Protein AF-A0A7S4I4X3-F1 (afdb_monomer)

Solvent-accessible surface area (backbone atoms only — not comparable to full-atom values): 7193 Å² total; per-residue 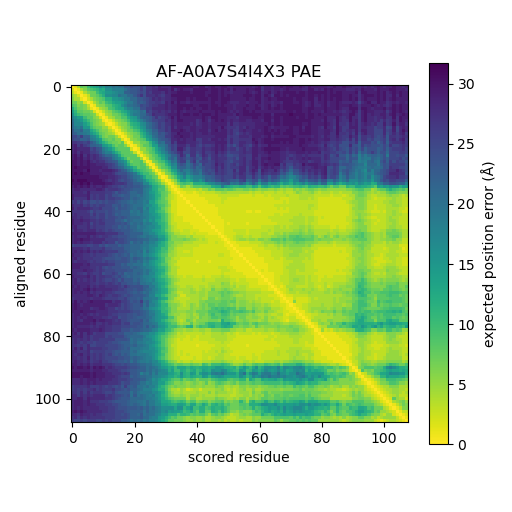(Å²): 135,86,83,81,86,84,79,81,89,76,82,86,81,84,81,88,88,80,79,84,83,80,91,74,93,74,93,76,94,70,92,70,81,71,49,63,66,55,52,39,42,53,48,31,20,50,79,55,74,65,44,29,38,63,67,56,28,34,55,53,35,52,80,48,47,92,77,45,47,44,97,85,66,46,70,72,87,66,55,65,60,58,50,52,51,48,56,58,68,65,44,57,90,92,64,55,84,59,58,70,44,90,89,43,88,69,32,58

pLDDT: mean 74.75, std 16.58, range [35.5, 93.06]

Structure (mmCIF, N/CA/C/O backbone):
data_AF-A0A7S4I4X3-F1
#
_entry.id   AF-A0A7S4I4X3-F1
#
loop_
_atom_site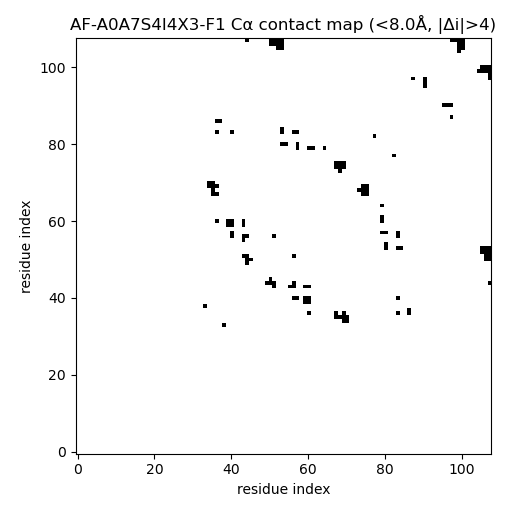.group_PDB
_atom_site.id
_atom_site.type_symbol
_atom_site.label_atom_id
_atom_site.label_alt_id
_atom_site.label_comp_id
_atom_site.label_asym_id
_atom_site.label_entity_id
_atom_site.label_seq_id
_atom_site.pdbx_PDB_ins_code
_atom_site.Cartn_x
_atom_site.Cartn_y
_atom_site.Cartn_z
_atom_site.occupancy
_atom_site.B_iso_or_equiv
_atom_site.auth_seq_id
_atom_site.auth_comp_id
_atom_site.auth_asym_id
_atom_site.auth_atom_id
_atom_site.pdbx_PDB_model_num
ATOM 1 N N . LYS A 1 1 ? -2.361 58.147 32.820 1.00 45.16 1 LYS A N 1
ATOM 2 C CA . LYS A 1 1 ? -3.647 57.412 32.885 1.00 45.16 1 LYS A CA 1
ATOM 3 C C . LYS A 1 1 ? -3.756 56.575 31.610 1.00 45.16 1 LYS A C 1
ATOM 5 O O . LYS A 1 1 ? -3.810 57.164 30.544 1.00 45.16 1 LYS A O 1
ATOM 10 N N . LEU A 1 2 ? -3.651 55.249 31.748 1.00 49.12 2 LEU A N 1
ATOM 11 C CA . LEU A 1 2 ? -4.066 54.205 30.782 1.00 49.12 2 LEU A CA 1
ATOM 12 C C . LEU A 1 2 ? -5.612 54.252 30.594 1.00 49.12 2 LEU A C 1
ATOM 14 O O . LEU A 1 2 ? -6.226 54.942 31.417 1.00 49.12 2 LEU A O 1
ATOM 18 N N . PRO A 1 3 ? -6.270 53.538 29.641 1.00 56.34 3 PRO A N 1
ATOM 19 C CA . PRO A 1 3 ? -5.811 52.342 28.915 1.00 56.34 3 PRO A CA 1
ATOM 20 C C . PRO A 1 3 ? -6.156 52.252 27.406 1.00 56.34 3 PRO A C 1
ATOM 22 O O . PRO A 1 3 ? -6.850 53.085 26.830 1.00 56.34 3 PRO A O 1
ATOM 25 N N . MET A 1 4 ? -5.615 51.192 26.799 1.00 68.88 4 MET A N 1
ATOM 26 C CA . MET A 1 4 ? -5.921 50.633 25.477 1.00 68.88 4 MET A CA 1
ATOM 27 C C . MET A 1 4 ? -7.423 50.344 25.296 1.00 68.88 4 MET A C 1
ATOM 29 O O . MET A 1 4 ? -8.054 49.905 26.260 1.00 68.88 4 MET A O 1
ATOM 33 N N . PRO A 1 5 ? -7.997 50.512 24.091 1.00 64.75 5 PRO A N 1
ATOM 34 C CA . PRO A 1 5 ? -9.288 49.922 23.778 1.00 64.75 5 PRO A CA 1
ATOM 35 C C . PRO A 1 5 ? -9.147 48.410 23.539 1.00 64.75 5 PRO A C 1
ATOM 37 O O . PRO A 1 5 ? -8.424 47.959 22.655 1.00 64.75 5 PRO A O 1
ATOM 40 N N . ASP A 1 6 ? -9.849 47.691 24.408 1.00 60.81 6 ASP A N 1
ATOM 41 C CA . ASP A 1 6 ? -10.281 46.295 24.401 1.00 60.81 6 ASP A CA 1
ATOM 42 C C . ASP A 1 6 ? -10.544 45.741 22.984 1.00 60.81 6 ASP A C 1
ATOM 44 O O . ASP A 1 6 ? -11.492 46.149 22.312 1.00 60.81 6 ASP A O 1
ATOM 48 N N . GLU A 1 7 ? -9.694 44.821 22.518 1.00 65.12 7 GLU A N 1
ATOM 49 C CA . GLU A 1 7 ? -10.004 43.972 21.366 1.00 65.12 7 GLU A CA 1
ATOM 50 C C . GLU A 1 7 ? -10.787 42.759 21.901 1.00 65.12 7 GLU A C 1
ATOM 52 O O . GLU A 1 7 ? -10.235 41.976 22.682 1.00 65.12 7 GLU A O 1
ATOM 57 N N . PRO A 1 8 ? -12.082 42.609 21.569 1.00 67.25 8 PRO A N 1
ATOM 58 C CA . PRO A 1 8 ? -12.907 41.577 22.173 1.00 67.25 8 PRO A CA 1
ATOM 59 C C . PRO A 1 8 ? -12.519 40.186 21.662 1.00 67.25 8 PRO A C 1
ATOM 61 O O . PRO A 1 8 ? -12.600 39.882 20.471 1.00 67.25 8 PRO A O 1
ATOM 64 N N . LEU A 1 9 ? -12.173 39.309 22.607 1.00 56.12 9 LEU A N 1
ATOM 65 C CA . LEU A 1 9 ? -12.141 37.859 22.432 1.00 56.12 9 LEU A CA 1
ATOM 66 C C . LEU A 1 9 ? -13.506 37.366 21.924 1.00 56.12 9 LEU A C 1
ATOM 68 O O . LEU A 1 9 ? -14.495 37.414 22.655 1.00 56.12 9 LEU A O 1
ATOM 72 N N . HIS A 1 10 ? -13.555 36.813 20.712 1.00 59.66 10 HIS A N 1
ATOM 73 C CA . HIS A 1 10 ? -14.659 35.951 20.289 1.00 59.66 10 HIS A CA 1
ATOM 74 C C . HIS A 1 10 ? -14.110 34.693 19.609 1.00 59.66 10 HIS A C 1
ATOM 76 O O . HIS A 1 10 ? -13.688 34.699 18.455 1.00 59.66 10 HIS A O 1
ATOM 82 N N . VAL A 1 11 ? -14.088 33.609 20.380 1.00 61.94 11 VAL A N 1
ATOM 83 C CA . VAL A 1 11 ? -13.917 32.222 19.922 1.00 61.94 11 VAL A CA 1
ATOM 84 C C . VAL A 1 11 ? -15.299 31.655 19.496 1.00 61.94 11 VAL A C 1
ATOM 86 O O . VAL A 1 11 ? -16.313 32.287 19.773 1.00 61.94 11 VAL A O 1
ATOM 89 N N . PRO A 1 12 ? -15.367 30.509 18.793 1.00 64.81 12 PRO A N 1
ATOM 90 C CA . PRO A 1 12 ? -15.903 30.316 17.438 1.00 64.81 12 PRO A CA 1
ATOM 91 C C . PRO A 1 12 ? -17.367 29.809 17.392 1.00 64.81 12 PRO A C 1
ATOM 93 O O . PRO A 1 12 ? -17.938 29.480 18.430 1.00 64.81 12 PRO A O 1
ATOM 96 N N . PRO A 1 13 ? -17.933 29.583 16.188 1.00 57.16 13 PRO A N 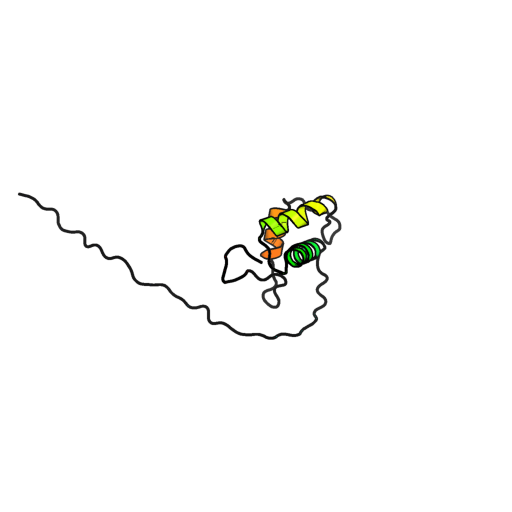1
ATOM 97 C CA . PRO A 1 13 ? -18.860 28.462 16.040 1.00 57.16 13 PRO A CA 1
ATOM 98 C C . PRO A 1 13 ? -18.481 27.478 14.917 1.00 57.16 13 PRO A C 1
ATOM 100 O O . PRO A 1 13 ? -18.363 27.836 13.750 1.00 57.16 13 PRO A O 1
ATOM 103 N N . GLU A 1 14 ? -18.280 26.233 15.354 1.00 50.09 14 GLU A N 1
ATOM 104 C CA . GLU A 1 14 ? -18.951 24.996 14.915 1.00 50.09 14 GLU A CA 1
ATOM 105 C C . GLU A 1 14 ? -18.845 24.483 13.460 1.00 50.09 14 GLU A C 1
ATOM 107 O O . GLU A 1 14 ? -19.017 25.171 12.459 1.00 50.09 14 GLU A O 1
ATOM 112 N N . GLU A 1 15 ? -18.581 23.174 13.397 1.00 53.16 15 GLU A N 1
ATOM 113 C CA . GLU A 1 15 ? -18.438 22.298 12.235 1.00 53.16 15 GLU A CA 1
ATOM 114 C C . GLU A 1 15 ? -19.584 22.365 11.209 1.00 53.16 15 GLU A C 1
ATOM 116 O O . GLU A 1 15 ? -20.757 22.403 11.578 1.00 53.16 15 GLU A O 1
ATOM 121 N N . PRO A 1 16 ? -19.299 22.072 9.929 1.00 50.94 16 PRO A N 1
ATOM 122 C CA . PRO A 1 16 ? -20.221 21.305 9.110 1.00 50.94 16 PRO A CA 1
ATOM 123 C C . PRO A 1 16 ? -19.932 19.801 9.252 1.00 50.94 16 PRO A C 1
ATOM 125 O O . PRO A 1 16 ? -19.168 19.207 8.488 1.00 50.94 16 PRO A O 1
ATOM 128 N N . THR A 1 17 ? -20.627 19.155 10.192 1.00 55.47 17 THR A N 1
ATOM 129 C CA . THR A 1 17 ? -20.914 17.719 10.108 1.00 55.47 17 THR A CA 1
ATOM 130 C C . THR A 1 17 ? -21.940 17.504 8.993 1.00 55.47 17 THR A C 1
ATOM 132 O O . THR A 1 17 ? -23.137 17.701 9.173 1.00 55.47 17 THR A O 1
ATOM 135 N N . ASN A 1 18 ? -21.515 17.104 7.791 1.00 44.34 18 ASN A N 1
ATOM 136 C CA . ASN A 1 18 ? -22.472 16.581 6.811 1.00 44.34 18 ASN A CA 1
ATOM 137 C C . ASN A 1 18 ? -21.824 15.600 5.835 1.00 44.34 18 ASN A C 1
ATOM 139 O O . ASN A 1 18 ? -21.336 15.954 4.767 1.00 44.34 18 ASN A O 1
ATOM 143 N N . GLY A 1 19 ? -21.873 14.328 6.211 1.00 39.50 19 GLY A N 1
ATOM 144 C CA . GLY A 1 19 ? -21.580 13.202 5.337 1.00 39.50 19 GLY A CA 1
ATOM 145 C C . GLY A 1 19 ? -22.561 12.078 5.617 1.00 39.50 19 GLY A C 1
ATOM 146 O O . GLY A 1 19 ? -22.179 11.032 6.135 1.00 39.50 19 GLY A O 1
ATOM 147 N N . LYS A 1 20 ? -23.845 12.340 5.340 1.00 41.47 20 LYS A N 1
ATOM 148 C CA . LYS A 1 20 ? -24.940 11.363 5.342 1.00 41.47 20 LYS A CA 1
ATOM 149 C C . LYS A 1 20 ? -24.502 10.049 4.691 1.00 41.47 20 LYS A C 1
ATOM 151 O O . LYS A 1 20 ? -24.001 10.027 3.571 1.00 41.47 20 LYS A O 1
ATOM 156 N N . GLY A 1 21 ? -24.741 8.951 5.401 1.00 48.03 21 GLY A N 1
ATOM 157 C CA . GLY A 1 21 ? -24.517 7.613 4.883 1.00 48.03 21 GLY A CA 1
ATOM 158 C C . GLY A 1 21 ? -25.478 7.245 3.757 1.00 48.03 21 GLY A C 1
ATOM 159 O O . GLY A 1 21 ? -26.628 7.674 3.728 1.00 48.03 21 GLY A O 1
ATOM 160 N N . THR A 1 22 ? -25.037 6.321 2.913 1.00 38.38 22 THR A N 1
ATOM 161 C CA . THR A 1 22 ? -25.934 5.408 2.206 1.00 38.38 22 THR A CA 1
ATOM 162 C C . THR A 1 22 ? -25.390 3.996 2.333 1.00 38.38 22 THR A C 1
ATOM 164 O O . THR A 1 22 ? -24.296 3.666 1.875 1.00 38.38 22 THR A O 1
ATOM 167 N N . ARG A 1 23 ? -26.177 3.159 3.012 1.00 59.66 23 ARG A N 1
ATOM 168 C CA . ARG A 1 23 ? -26.057 1.704 3.003 1.00 59.66 23 ARG A CA 1
ATOM 169 C C . ARG A 1 23 ? -26.176 1.234 1.555 1.00 59.66 23 ARG A C 1
ATOM 171 O O . ARG A 1 23 ? -27.216 1.468 0.955 1.00 59.66 23 ARG A O 1
ATOM 178 N N . SER A 1 24 ? -25.193 0.493 1.057 1.00 41.56 24 SER A N 1
ATOM 179 C CA . SER A 1 24 ? -25.362 -0.287 -0.171 1.00 41.56 24 SER A CA 1
ATOM 180 C C . SER A 1 24 ? -24.772 -1.677 0.007 1.00 41.56 24 SER A C 1
ATOM 182 O O . SER A 1 24 ? -23.575 -1.931 -0.116 1.00 41.56 24 SER A O 1
ATOM 184 N N . ARG A 1 25 ? -25.687 -2.580 0.354 1.00 54.75 25 ARG A N 1
ATOM 185 C CA . ARG A 1 25 ? -25.588 -4.032 0.257 1.00 54.75 25 ARG A CA 1
ATOM 186 C C . ARG A 1 25 ? -25.526 -4.351 -1.244 1.00 54.75 25 ARG A C 1
ATOM 188 O O . ARG A 1 25 ? -26.526 -4.201 -1.929 1.00 54.75 25 ARG A O 1
ATOM 195 N N . GLY A 1 26 ? -24.351 -4.711 -1.761 1.00 35.50 26 GLY A N 1
ATOM 196 C CA . GLY A 1 26 ? -24.105 -4.824 -3.206 1.00 35.50 26 GLY A CA 1
ATOM 197 C C . GLY A 1 26 ? -23.294 -6.061 -3.576 1.00 35.50 26 GLY A C 1
ATOM 198 O O . GLY A 1 26 ? -22.082 -6.005 -3.790 1.00 35.50 26 GLY A O 1
ATOM 199 N N . LYS A 1 27 ? -23.995 -7.193 -3.621 1.00 52.69 27 LYS A N 1
ATOM 200 C CA . LYS A 1 27 ? -23.566 -8.479 -4.178 1.00 52.69 27 LYS A CA 1
ATOM 201 C C . LYS A 1 27 ? -23.353 -8.274 -5.688 1.00 52.69 27 LYS A C 1
ATOM 203 O O . LYS A 1 27 ? -24.297 -7.928 -6.381 1.00 52.69 27 LYS A O 1
ATOM 208 N N . GLY A 1 28 ? -22.131 -8.440 -6.186 1.00 37.75 28 GLY A N 1
ATOM 209 C CA . GLY A 1 28 ? -21.815 -8.224 -7.603 1.00 37.75 28 GLY A CA 1
ATOM 210 C C . GLY A 1 28 ? -20.395 -8.673 -7.902 1.00 37.75 28 GLY A C 1
ATOM 211 O O . GLY A 1 28 ? -19.442 -8.021 -7.481 1.00 37.75 28 GLY A O 1
ATOM 212 N N . LYS A 1 29 ? -20.276 -9.852 -8.510 1.00 49.12 29 LYS A N 1
ATOM 213 C CA . LYS A 1 29 ? -19.031 -10.460 -8.978 1.00 49.12 29 LYS A CA 1
ATOM 214 C C . LYS A 1 29 ? -18.653 -9.788 -10.297 1.00 49.12 29 LYS A C 1
ATOM 216 O O . LYS A 1 29 ? -19.211 -10.124 -11.332 1.00 49.12 29 LYS A O 1
ATOM 221 N N . GLU A 1 30 ? -17.730 -8.847 -10.249 1.00 47.31 30 GLU A N 1
ATOM 222 C CA . GLU A 1 30 ? -17.023 -8.342 -11.421 1.00 47.31 30 GLU A CA 1
ATOM 223 C C . GLU A 1 30 ? -15.603 -8.903 -11.321 1.00 47.31 30 GLU A C 1
ATOM 225 O O . GLU A 1 30 ? -14.928 -8.712 -10.310 1.00 47.31 30 GLU A O 1
ATOM 230 N N . ASN A 1 31 ? -15.201 -9.708 -12.310 1.00 50.28 31 ASN A N 1
ATOM 231 C CA . ASN A 1 31 ? -13.902 -10.386 -12.360 1.00 50.28 31 ASN A CA 1
ATOM 232 C C . ASN A 1 31 ? -12.780 -9.368 -12.644 1.00 50.28 31 ASN A C 1
ATOM 234 O O . ASN A 1 31 ? -12.126 -9.408 -13.683 1.00 50.28 31 ASN A O 1
ATOM 238 N N . CYS A 1 32 ? -12.568 -8.429 -11.724 1.00 55.41 32 CYS A N 1
ATOM 239 C CA . CYS A 1 32 ? -11.381 -7.591 -11.691 1.00 55.41 32 CYS A CA 1
ATOM 240 C C . CYS A 1 32 ? -10.211 -8.482 -11.276 1.00 55.41 32 CYS A C 1
ATOM 242 O O . CYS A 1 32 ? -10.088 -8.845 -10.107 1.00 55.41 32 CYS A O 1
ATOM 244 N N . VAL A 1 33 ? -9.377 -8.868 -12.243 1.00 75.38 33 VAL A N 1
ATOM 245 C CA . VAL A 1 33 ? -8.119 -9.573 -11.971 1.00 75.38 33 VAL A CA 1
ATOM 246 C C . VAL A 1 33 ? -7.279 -8.676 -11.060 1.00 75.38 33 VAL A C 1
ATOM 248 O O . VAL A 1 33 ? -6.783 -7.635 -11.494 1.00 75.38 33 VAL A O 1
ATOM 251 N N . LEU A 1 34 ? -7.190 -9.050 -9.783 1.00 78.69 34 LEU A N 1
ATOM 252 C CA . LEU A 1 34 ? -6.398 -8.345 -8.781 1.00 78.69 34 LEU A CA 1
ATOM 253 C C . LEU A 1 34 ? -4.922 -8.409 -9.173 1.00 78.69 34 LEU A C 1
ATOM 255 O O . LEU A 1 34 ? -4.428 -9.439 -9.630 1.00 78.69 34 LEU A O 1
ATOM 259 N N . THR A 1 35 ? -4.210 -7.303 -8.989 1.00 85.94 35 THR A N 1
ATOM 260 C CA . THR A 1 35 ? -2.750 -7.296 -9.134 1.00 85.94 35 THR A CA 1
ATOM 261 C C . THR A 1 35 ? -2.098 -8.039 -7.972 1.00 85.94 35 THR A C 1
ATOM 263 O O . THR A 1 35 ? -2.647 -8.083 -6.873 1.00 85.94 35 THR A O 1
ATOM 266 N N . GLU A 1 36 ? -0.895 -8.569 -8.181 1.00 87.94 36 GLU A N 1
ATOM 267 C CA . GLU A 1 36 ? -0.151 -9.284 -7.136 1.00 87.94 36 GLU A CA 1
ATOM 268 C C . GLU A 1 36 ? 0.087 -8.409 -5.891 1.00 87.94 36 GLU A C 1
ATOM 270 O O . GLU A 1 36 ? -0.065 -8.872 -4.764 1.00 87.94 36 GLU A O 1
ATOM 275 N N . LEU A 1 37 ? 0.321 -7.102 -6.082 1.00 88.62 37 LEU A N 1
ATOM 276 C CA . LEU A 1 37 ? 0.380 -6.129 -4.986 1.00 88.62 37 LEU A CA 1
ATOM 277 C C . LEU A 1 37 ? -0.929 -6.074 -4.189 1.00 88.62 37 LEU A C 1
ATOM 279 O O . LEU A 1 37 ? -0.906 -6.095 -2.964 1.00 88.62 37 LEU A O 1
ATOM 283 N N . GLN A 1 38 ? -2.075 -6.009 -4.869 1.00 88.69 38 GLN A N 1
ATOM 284 C CA . GLN A 1 38 ? -3.374 -5.981 -4.195 1.00 88.69 38 GLN A CA 1
ATOM 285 C C . GLN A 1 38 ? -3.630 -7.278 -3.428 1.00 88.69 38 GLN A C 1
ATOM 287 O O . GLN A 1 38 ? -4.137 -7.222 -2.313 1.00 88.69 38 GLN A O 1
ATOM 292 N N . VAL A 1 39 ? -3.244 -8.427 -3.989 1.00 89.00 39 VAL A N 1
ATOM 293 C CA . VAL A 1 39 ? -3.340 -9.725 -3.305 1.00 89.00 39 VAL A CA 1
ATOM 294 C C . VAL A 1 39 ? -2.500 -9.725 -2.028 1.00 89.00 39 VAL A C 1
ATOM 296 O O . VAL A 1 39 ? -3.009 -10.102 -0.976 1.00 89.00 39 VAL A O 1
ATOM 299 N N . LEU A 1 40 ? -1.261 -9.230 -2.084 1.00 91.12 40 LEU A N 1
ATOM 300 C CA . LEU A 1 40 ? -0.404 -9.127 -0.900 1.00 91.12 40 LEU A CA 1
ATOM 301 C C . LEU A 1 40 ? -0.969 -8.180 0.160 1.00 91.12 40 LEU A C 1
ATOM 303 O O . LEU A 1 40 ? -0.888 -8.483 1.349 1.00 91.12 40 LEU A O 1
ATOM 307 N N . ILE A 1 41 ? -1.565 -7.057 -0.244 1.00 91.06 41 ILE A N 1
ATOM 308 C CA . ILE A 1 41 ? -2.220 -6.137 0.694 1.00 91.06 41 ILE A CA 1
ATOM 309 C C . ILE A 1 41 ? -3.406 -6.834 1.375 1.00 91.06 41 ILE A C 1
ATOM 311 O O . ILE A 1 41 ? -3.523 -6.774 2.595 1.00 91.06 41 ILE A O 1
ATOM 315 N N . ILE A 1 42 ? -4.256 -7.535 0.612 1.00 90.19 42 ILE A N 1
ATOM 316 C CA . ILE A 1 42 ? -5.394 -8.296 1.159 1.00 90.19 42 ILE A CA 1
ATOM 317 C C . ILE A 1 42 ? -4.904 -9.349 2.154 1.00 90.19 42 ILE A C 1
ATOM 319 O O . ILE A 1 42 ? -5.463 -9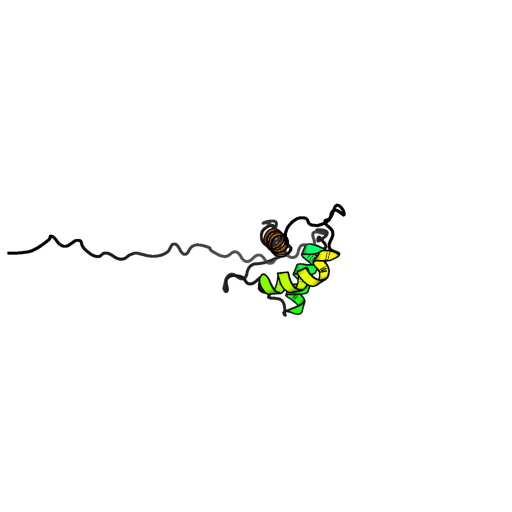.461 3.242 1.00 90.19 42 ILE A O 1
ATOM 323 N N . GLN A 1 43 ? -3.859 -10.097 1.798 1.00 90.94 43 GLN A N 1
ATOM 324 C CA . GLN A 1 43 ? -3.284 -11.123 2.661 1.00 90.94 43 GLN A CA 1
ATOM 325 C C . GLN A 1 43 ? -2.712 -10.516 3.945 1.00 90.94 43 GLN A C 1
ATOM 327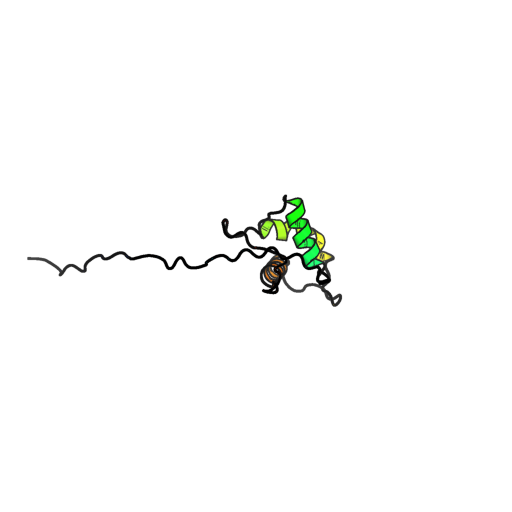 O O . GLN A 1 43 ? -3.056 -10.967 5.029 1.00 90.94 43 GLN A O 1
ATOM 332 N N . SER A 1 44 ? -1.968 -9.412 3.836 1.00 91.88 44 SER A N 1
ATOM 333 C CA . SER A 1 44 ? -1.421 -8.698 4.998 1.00 91.88 44 SER A CA 1
ATOM 334 C C . SER A 1 44 ? -2.519 -8.209 5.950 1.00 91.88 44 SER A C 1
ATOM 336 O O . SER A 1 44 ? -2.360 -8.284 7.163 1.00 91.88 44 SER A O 1
ATOM 338 N N . ILE A 1 45 ? -3.655 -7.740 5.423 1.00 90.62 45 ILE A N 1
ATOM 339 C CA . ILE A 1 45 ? -4.813 -7.345 6.241 1.00 90.62 45 ILE A CA 1
ATOM 340 C C . ILE A 1 45 ? -5.484 -8.579 6.869 1.00 90.62 45 ILE A C 1
ATOM 342 O O . ILE A 1 45 ? -5.874 -8.544 8.037 1.00 90.62 45 ILE A O 1
ATOM 346 N N . ALA A 1 46 ? -5.622 -9.675 6.117 1.00 90.06 46 ALA A N 1
ATOM 347 C CA . ALA A 1 46 ? -6.246 -10.911 6.584 1.00 90.06 46 ALA A CA 1
ATOM 348 C C . ALA A 1 46 ? -5.453 -11.570 7.726 1.00 90.06 46 ALA A C 1
ATOM 350 O O . ALA A 1 46 ? -6.054 -11.932 8.737 1.00 90.06 46 ALA A O 1
ATOM 351 N N . ASP A 1 47 ? -4.125 -11.640 7.610 1.00 89.44 47 ASP A N 1
ATOM 352 C CA . ASP A 1 47 ? -3.219 -12.145 8.653 1.00 89.44 47 ASP A CA 1
ATOM 353 C C . ASP A 1 47 ? -3.323 -11.346 9.965 1.00 89.44 47 ASP A C 1
ATOM 355 O O . ASP A 1 47 ? -3.141 -11.888 11.052 1.00 89.44 47 ASP A O 1
ATOM 359 N N . ARG A 1 48 ? -3.687 -10.060 9.886 1.00 88.00 48 ARG A N 1
ATOM 360 C CA . ARG A 1 48 ? -3.877 -9.169 11.046 1.00 88.00 48 ARG A CA 1
ATOM 361 C C . ARG A 1 48 ? -5.302 -9.191 11.615 1.00 88.00 48 ARG A C 1
ATOM 363 O O . ARG A 1 48 ? -5.640 -8.381 12.474 1.00 88.00 48 ARG A O 1
ATOM 370 N N . GLY A 1 49 ? -6.158 -10.108 11.159 1.00 86.00 49 GLY A N 1
ATOM 371 C CA . GLY A 1 49 ? -7.541 -10.227 11.636 1.00 86.00 49 GLY A CA 1
ATOM 372 C C . GLY A 1 49 ? -8.539 -9.328 10.900 1.00 86.00 49 GLY A C 1
ATOM 373 O O . GLY A 1 49 ? -9.604 -9.014 11.431 1.00 86.00 49 GLY A O 1
ATOM 374 N N . GLY A 1 50 ? -8.214 -8.912 9.674 1.00 85.69 50 GLY A N 1
ATOM 375 C CA . GLY A 1 50 ? -9.116 -8.166 8.794 1.00 85.69 50 GLY A CA 1
ATOM 376 C C . GLY A 1 50 ? -9.048 -6.646 8.938 1.00 85.69 50 GLY A C 1
ATOM 377 O O . GLY A 1 50 ? -9.863 -5.958 8.325 1.00 85.69 50 GLY A O 1
ATOM 378 N N . LYS A 1 51 ? -8.108 -6.129 9.737 1.00 88.00 51 LYS A N 1
ATOM 379 C CA . LYS A 1 51 ? -7.804 -4.700 9.872 1.00 88.00 51 LYS A CA 1
ATOM 380 C C . LYS A 1 51 ? -6.310 -4.523 10.059 1.00 88.00 51 LYS A C 1
ATOM 382 O O . LYS A 1 51 ? -5.738 -5.182 10.922 1.00 88.00 51 LYS A O 1
ATOM 387 N N . ALA A 1 52 ? -5.695 -3.625 9.304 1.00 90.88 52 ALA A N 1
ATOM 388 C CA . ALA A 1 52 ? -4.270 -3.359 9.463 1.00 90.88 52 ALA A CA 1
ATOM 389 C C . ALA A 1 52 ? -3.932 -1.889 9.235 1.00 90.88 52 ALA A C 1
ATOM 391 O O . ALA A 1 52 ? -4.591 -1.170 8.476 1.00 90.88 52 ALA A O 1
ATOM 392 N N . THR A 1 53 ? -2.880 -1.433 9.907 1.00 91.50 53 THR A N 1
ATOM 393 C CA . THR A 1 53 ? -2.298 -0.118 9.637 1.00 91.50 53 THR A CA 1
ATOM 394 C C . THR A 1 53 ? -1.447 -0.148 8.375 1.00 91.50 53 THR A C 1
ATOM 396 O O . THR A 1 53 ? -1.003 -1.200 7.916 1.00 91.50 53 THR A O 1
ATOM 399 N N . ILE A 1 54 ? -1.176 1.024 7.801 1.00 90.00 54 ILE A N 1
ATOM 400 C CA . ILE A 1 54 ? -0.339 1.089 6.603 1.00 90.00 54 ILE A CA 1
ATOM 401 C C . ILE A 1 54 ? 1.075 0.550 6.825 1.00 90.00 54 ILE A C 1
ATOM 403 O O . ILE A 1 54 ? 1.632 -0.057 5.914 1.00 90.00 54 ILE A O 1
ATOM 407 N N . ASP A 1 55 ? 1.642 0.747 8.013 1.00 91.06 55 ASP A N 1
ATOM 408 C CA . ASP A 1 55 ? 2.964 0.233 8.359 1.00 91.06 55 ASP A CA 1
ATOM 409 C C . ASP A 1 55 ? 2.939 -1.300 8.463 1.00 91.06 55 ASP A C 1
ATOM 411 O O . ASP A 1 55 ? 3.804 -1.943 7.882 1.00 91.06 55 ASP A O 1
ATOM 415 N N . GLU A 1 56 ? 1.899 -1.902 9.052 1.00 92.62 56 GLU A N 1
ATOM 416 C CA . GLU A 1 56 ? 1.737 -3.367 9.087 1.00 92.62 56 GLU A CA 1
ATOM 417 C C . GLU A 1 56 ? 1.518 -3.985 7.704 1.00 92.62 56 GLU A C 1
ATOM 419 O O . GLU A 1 56 ? 2.081 -5.033 7.389 1.00 92.62 56 GLU A O 1
ATOM 424 N N . ILE A 1 57 ? 0.715 -3.334 6.859 1.00 92.75 57 ILE A N 1
ATOM 425 C CA . ILE A 1 57 ? 0.525 -3.763 5.471 1.00 92.75 57 ILE A CA 1
ATOM 426 C C . ILE A 1 57 ? 1.859 -3.671 4.729 1.00 92.75 57 ILE A C 1
ATOM 428 O O . ILE A 1 57 ? 2.248 -4.599 4.028 1.00 92.75 57 ILE A O 1
ATOM 432 N N . THR A 1 58 ? 2.571 -2.553 4.884 1.00 92.69 58 THR A N 1
ATOM 433 C CA . THR A 1 58 ? 3.863 -2.338 4.226 1.00 92.69 58 THR A CA 1
ATOM 434 C C . THR A 1 58 ? 4.888 -3.370 4.683 1.00 92.69 58 THR A C 1
ATOM 436 O O . THR A 1 58 ? 5.618 -3.877 3.838 1.00 92.69 58 THR A O 1
ATOM 439 N N . ASP A 1 59 ? 4.918 -3.714 5.971 1.00 93.06 59 ASP A N 1
ATOM 440 C CA . ASP A 1 59 ? 5.785 -4.751 6.535 1.00 93.06 59 ASP A CA 1
ATOM 441 C C . ASP A 1 59 ? 5.531 -6.109 5.860 1.00 93.06 59 ASP A C 1
ATOM 443 O O . ASP A 1 59 ? 6.450 -6.682 5.269 1.00 93.06 59 ASP A O 1
ATOM 447 N N . GLY A 1 60 ? 4.270 -6.552 5.795 1.00 91.25 60 GLY A N 1
ATOM 448 C CA . GLY A 1 60 ? 3.895 -7.803 5.126 1.00 91.25 60 GLY A CA 1
ATOM 449 C C . GLY A 1 60 ? 4.224 -7.816 3.628 1.00 91.25 60 GLY A C 1
ATOM 450 O O . GLY A 1 60 ? 4.805 -8.775 3.113 1.00 91.25 60 GLY A O 1
ATOM 451 N N . VAL A 1 61 ? 3.934 -6.722 2.918 1.00 91.31 61 VAL A N 1
ATOM 452 C CA . VAL A 1 61 ? 4.259 -6.600 1.488 1.00 91.31 61 VAL A CA 1
ATOM 453 C C . VAL A 1 61 ? 5.775 -6.531 1.257 1.00 91.31 61 VAL A C 1
ATOM 455 O O . VAL A 1 61 ? 6.271 -7.096 0.278 1.00 91.31 61 VAL A O 1
ATOM 458 N N . SER A 1 62 ? 6.534 -5.888 2.152 1.00 91.19 62 SER A N 1
ATOM 459 C CA . SER A 1 62 ? 7.986 -5.709 2.018 1.00 91.19 62 SER A CA 1
ATOM 460 C C . SER A 1 62 ? 8.733 -7.040 1.934 1.00 91.19 62 SER A C 1
ATOM 462 O O . SER A 1 62 ? 9.666 -7.165 1.140 1.00 91.19 62 SER A O 1
ATOM 464 N N . GLN A 1 63 ? 8.252 -8.070 2.640 1.00 89.31 63 GLN A N 1
ATOM 465 C CA . GLN A 1 63 ? 8.846 -9.409 2.619 1.00 89.31 63 GLN A CA 1
ATOM 466 C C . GLN A 1 63 ? 8.813 -10.065 1.231 1.00 89.31 63 GLN A C 1
ATOM 468 O O . GLN A 1 63 ? 9.660 -10.897 0.907 1.00 89.31 63 GLN A O 1
ATOM 473 N N . LYS A 1 64 ? 7.842 -9.692 0.391 1.00 87.44 64 LYS A N 1
ATOM 474 C CA . LYS A 1 64 ? 7.664 -10.219 -0.973 1.00 87.44 64 LYS A CA 1
ATOM 475 C C . LYS A 1 64 ? 7.995 -9.192 -2.057 1.00 87.44 64 LYS A C 1
ATOM 477 O O . LYS A 1 64 ? 8.019 -9.535 -3.238 1.00 87.44 64 LYS A O 1
ATOM 482 N N . TRP A 1 65 ? 8.321 -7.959 -1.668 1.00 87.00 65 TRP A N 1
ATOM 483 C CA . TRP A 1 65 ? 8.531 -6.826 -2.568 1.00 87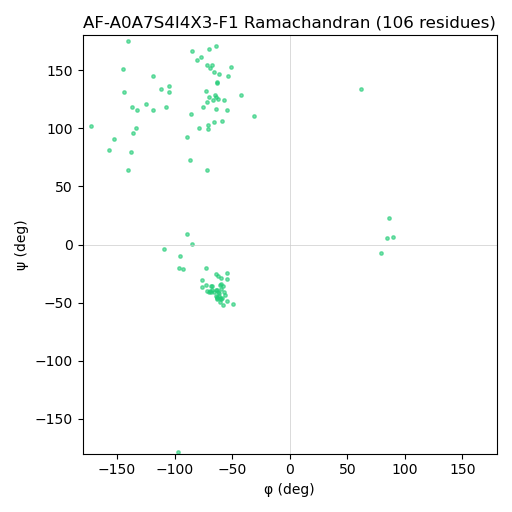.00 65 TRP A CA 1
ATOM 484 C C . TRP A 1 65 ? 9.611 -7.073 -3.623 1.00 87.00 65 TRP A C 1
ATOM 486 O O . TRP A 1 65 ? 9.421 -6.744 -4.790 1.00 87.00 65 TRP A O 1
ATOM 496 N N . GLY A 1 66 ? 10.722 -7.715 -3.248 1.00 84.31 66 GLY A N 1
ATOM 497 C CA . GLY A 1 66 ? 11.822 -8.000 -4.179 1.00 84.31 66 GLY A CA 1
ATOM 498 C C . GLY A 1 66 ? 11.447 -8.943 -5.330 1.00 84.31 66 GLY A C 1
ATOM 499 O O . GLY A 1 66 ? 12.051 -8.876 -6.401 1.00 84.31 66 GLY A O 1
ATOM 500 N N . SER A 1 67 ? 10.437 -9.792 -5.126 1.00 85.56 67 SER A N 1
ATOM 501 C CA . SER A 1 67 ? 9.910 -10.701 -6.155 1.00 85.56 67 SER A CA 1
ATOM 502 C C . SER A 1 67 ? 8.693 -10.129 -6.883 1.00 85.56 67 SER A C 1
ATOM 504 O O . SER A 1 67 ? 8.287 -10.678 -7.904 1.00 85.56 67 SER A O 1
ATOM 506 N N . LEU A 1 68 ? 8.135 -9.022 -6.387 1.00 86.50 68 LEU A N 1
ATOM 507 C CA . LEU A 1 68 ? 6.871 -8.476 -6.849 1.00 86.50 68 LEU A CA 1
ATOM 508 C C . LEU A 1 68 ? 6.996 -7.836 -8.234 1.00 86.50 68 LEU A C 1
ATOM 510 O O . LEU A 1 68 ? 7.883 -7.017 -8.505 1.00 86.50 68 LEU A O 1
ATOM 514 N N . ARG A 1 69 ? 6.055 -8.182 -9.111 1.00 84.75 69 ARG A N 1
ATOM 515 C CA . ARG A 1 69 ?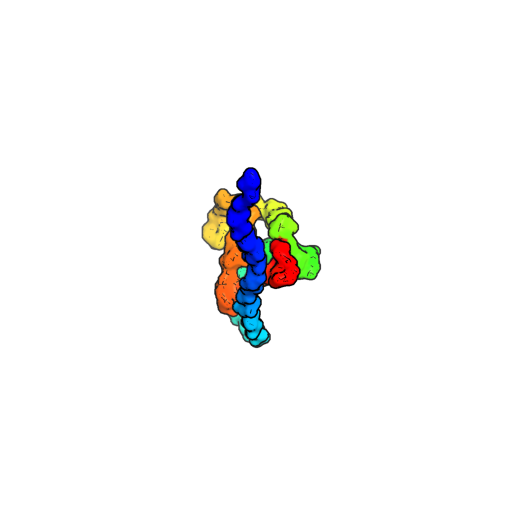 6.003 -7.703 -10.495 1.00 84.75 69 ARG A CA 1
ATOM 516 C C . ARG A 1 69 ? 4.717 -6.927 -10.738 1.00 84.75 69 ARG A C 1
ATOM 518 O O . ARG A 1 69 ? 3.658 -7.237 -10.197 1.00 84.75 69 ARG A O 1
ATOM 525 N N . ARG A 1 70 ? 4.802 -5.886 -11.565 1.00 83.44 70 ARG A N 1
ATOM 526 C CA . ARG A 1 70 ? 3.614 -5.195 -12.079 1.00 83.44 70 ARG A CA 1
ATOM 527 C C . ARG A 1 70 ? 2.888 -6.115 -13.061 1.00 83.44 70 ARG A C 1
ATOM 529 O O . ARG A 1 70 ? 3.444 -7.102 -13.531 1.00 83.44 70 ARG A O 1
ATOM 536 N N . ARG A 1 71 ? 1.665 -5.740 -13.444 1.00 79.44 71 ARG A N 1
ATOM 537 C CA . ARG A 1 71 ? 0.857 -6.478 -14.434 1.00 79.44 71 ARG A CA 1
ATOM 538 C C . ARG A 1 71 ? 1.575 -6.699 -15.775 1.00 79.44 71 ARG A C 1
ATOM 540 O O . ARG A 1 71 ? 1.320 -7.686 -16.444 1.00 79.44 71 ARG A O 1
ATOM 547 N N . ASP A 1 72 ? 2.466 -5.781 -16.128 1.00 79.62 72 ASP A N 1
ATOM 548 C CA . ASP A 1 72 ? 3.277 -5.800 -17.348 1.00 79.62 72 ASP A CA 1
ATOM 549 C C . ASP A 1 72 ? 4.577 -6.629 -17.202 1.00 79.62 72 ASP A C 1
ATOM 551 O O . ASP A 1 72 ? 5.394 -6.703 -18.106 1.00 79.62 72 ASP A O 1
ATOM 555 N N . GLY A 1 73 ? 4.830 -7.230 -16.032 1.00 80.06 73 GLY A N 1
ATOM 556 C CA . GLY A 1 73 ? 6.075 -7.955 -15.737 1.00 80.06 73 GLY A CA 1
ATOM 557 C C . GLY A 1 73 ? 7.265 -7.051 -15.380 1.00 80.06 73 GLY A C 1
ATOM 558 O O . GLY A 1 73 ? 8.311 -7.526 -14.921 1.00 80.06 73 GLY A O 1
ATOM 559 N N . SER A 1 74 ? 7.119 -5.732 -15.507 1.00 83.31 74 SER A N 1
ATOM 560 C CA . SER A 1 74 ? 8.103 -4.760 -15.023 1.00 83.31 74 SER A CA 1
ATOM 561 C C . SER A 1 74 ? 8.217 -4.773 -13.492 1.00 83.31 74 SER A C 1
ATOM 563 O O . SER A 1 74 ? 7.261 -5.066 -12.768 1.00 83.31 74 SER A O 1
ATOM 565 N N . LYS A 1 75 ? 9.417 -4.473 -12.977 1.00 83.00 75 LYS A N 1
ATOM 566 C CA . LYS A 1 75 ? 9.637 -4.298 -11.533 1.00 83.00 75 LYS A CA 1
ATOM 567 C C . LYS A 1 75 ? 8.950 -3.023 -11.048 1.00 83.00 75 LYS A C 1
ATOM 569 O O . LYS A 1 75 ? 8.813 -2.054 -11.796 1.00 83.00 75 LYS A O 1
ATOM 574 N N . TYR A 1 76 ? 8.561 -3.005 -9.779 1.00 81.50 76 TYR A N 1
ATOM 575 C CA . TYR A 1 76 ? 8.199 -1.752 -9.132 1.00 81.50 76 TYR A CA 1
ATOM 576 C C . TYR A 1 76 ? 9.455 -0.892 -8.934 1.00 81.50 76 TYR A C 1
ATOM 578 O O . TYR A 1 76 ? 10.453 -1.361 -8.396 1.00 81.50 76 TYR A O 1
ATOM 586 N N . THR A 1 77 ? 9.407 0.356 -9.403 1.00 78.69 77 THR A N 1
ATOM 587 C CA . THR A 1 77 ? 10.487 1.348 -9.245 1.00 78.69 77 THR A CA 1
ATOM 588 C C . THR A 1 77 ? 10.263 2.282 -8.058 1.00 78.69 77 THR A C 1
ATOM 590 O O . THR A 1 77 ? 11.203 2.907 -7.585 1.00 78.69 77 THR A O 1
ATOM 593 N N . ALA A 1 78 ? 9.016 2.395 -7.594 1.00 79.25 78 ALA A N 1
ATOM 594 C CA . ALA A 1 78 ? 8.648 3.162 -6.411 1.00 79.25 78 ALA A CA 1
ATOM 595 C C . ALA A 1 78 ? 8.923 2.365 -5.130 1.00 79.25 78 ALA A C 1
ATOM 597 O O . ALA A 1 78 ? 8.949 1.138 -5.160 1.00 79.25 78 ALA A O 1
ATOM 598 N N . ASP A 1 79 ? 9.049 3.052 -3.998 1.00 87.19 79 ASP A N 1
ATOM 599 C CA . ASP A 1 79 ? 9.157 2.410 -2.690 1.00 87.19 79 ASP A CA 1
ATOM 600 C C . ASP A 1 79 ? 7.904 1.588 -2.358 1.00 87.19 79 ASP A C 1
ATOM 602 O O . ASP A 1 79 ? 6.781 1.981 -2.698 1.00 87.19 79 ASP A O 1
ATOM 606 N N . CYS A 1 80 ? 8.086 0.477 -1.634 1.00 88.19 80 CYS A N 1
ATOM 607 C CA . CYS A 1 80 ? 7.001 -0.419 -1.210 1.00 88.19 80 CYS A CA 1
ATOM 608 C C . CYS A 1 80 ? 5.844 0.360 -0.564 1.00 88.19 80 CYS A C 1
ATOM 610 O O . CYS A 1 80 ? 4.699 0.285 -1.015 1.00 88.19 80 CYS A O 1
ATOM 612 N N . ARG A 1 81 ? 6.166 1.217 0.415 1.00 90.56 81 ARG A N 1
ATOM 613 C CA . ARG A 1 81 ? 5.195 2.070 1.115 1.00 90.56 81 ARG A CA 1
ATOM 614 C C . ARG A 1 81 ? 4.401 2.954 0.153 1.00 90.56 81 ARG A C 1
ATOM 616 O O . ARG A 1 81 ? 3.184 3.062 0.278 1.00 90.56 81 ARG A O 1
ATOM 623 N N . ARG A 1 82 ? 5.074 3.561 -0.830 1.00 89.69 82 ARG A N 1
ATOM 624 C CA . ARG A 1 82 ? 4.445 4.453 -1.814 1.00 89.69 82 ARG A CA 1
ATOM 625 C C . ARG A 1 82 ? 3.500 3.687 -2.736 1.00 89.69 82 ARG A C 1
ATOM 627 O O . ARG A 1 82 ? 2.422 4.182 -3.053 1.00 89.69 82 ARG A O 1
ATOM 634 N N . ALA A 1 83 ? 3.874 2.480 -3.148 1.00 89.12 83 ALA A N 1
ATOM 635 C CA . ALA A 1 83 ? 3.017 1.636 -3.969 1.00 89.12 83 ALA A CA 1
ATOM 636 C C . ALA A 1 83 ? 1.795 1.117 -3.199 1.00 89.12 83 ALA A C 1
ATOM 638 O O . ALA A 1 83 ? 0.692 1.121 -3.745 1.00 89.12 83 ALA A O 1
ATOM 639 N N . VAL A 1 84 ? 1.968 0.736 -1.929 1.00 90.25 84 VAL A N 1
ATOM 640 C CA . VAL A 1 84 ? 0.863 0.370 -1.032 1.00 90.25 84 VAL A CA 1
ATOM 641 C C . VAL A 1 84 ? -0.085 1.556 -0.856 1.00 90.25 84 VAL A C 1
ATOM 643 O O . VAL A 1 84 ? -1.279 1.415 -1.103 1.00 90.25 84 VAL A O 1
ATOM 646 N N . GLN A 1 85 ? 0.432 2.748 -0.539 1.00 89.44 85 GLN A N 1
ATOM 647 C CA . GLN A 1 85 ? -0.362 3.981 -0.457 1.00 89.44 85 GLN A CA 1
ATOM 648 C C . GLN A 1 85 ? -1.145 4.249 -1.740 1.00 89.44 85 GLN A C 1
ATOM 650 O O . GLN A 1 85 ? -2.347 4.500 -1.683 1.00 89.44 85 GLN A O 1
ATOM 655 N N . ALA A 1 86 ? -0.480 4.166 -2.895 1.00 87.31 86 ALA A N 1
ATOM 656 C CA . ALA A 1 86 ? -1.122 4.362 -4.185 1.00 87.31 86 ALA A CA 1
ATOM 657 C C . ALA A 1 86 ? -2.221 3.321 -4.430 1.00 87.31 86 ALA A C 1
ATOM 659 O O . ALA A 1 86 ? -3.297 3.682 -4.886 1.00 87.31 86 ALA A O 1
ATOM 660 N N . SER A 1 87 ? -1.994 2.052 -4.089 1.00 86.50 87 SER A N 1
ATOM 661 C CA . SER A 1 87 ? -2.992 0.990 -4.253 1.00 86.50 87 SER A CA 1
ATOM 662 C C . SER A 1 87 ? -4.186 1.142 -3.306 1.00 86.50 87 SER A C 1
ATOM 664 O O . SER A 1 87 ? -5.309 0.832 -3.693 1.00 86.50 87 SER A O 1
ATOM 666 N N . LEU A 1 88 ? -3.963 1.611 -2.076 1.00 86.31 88 LEU A N 1
ATOM 667 C CA . LEU A 1 88 ? -5.022 1.885 -1.103 1.00 86.31 88 LEU A CA 1
ATOM 668 C C . LEU A 1 88 ? -5.816 3.149 -1.476 1.00 86.31 88 LEU A C 1
ATOM 670 O O . LEU A 1 88 ? -7.023 3.213 -1.261 1.00 86.31 88 LEU A O 1
ATOM 674 N N . ALA A 1 89 ? -5.164 4.157 -2.058 1.00 82.06 89 ALA A N 1
ATOM 675 C CA . ALA A 1 89 ? -5.822 5.376 -2.525 1.00 82.06 89 ALA A CA 1
ATOM 676 C C . ALA A 1 89 ? -6.587 5.162 -3.840 1.00 82.06 89 ALA A C 1
ATOM 678 O O . ALA A 1 89 ? -7.660 5.731 -4.035 1.00 82.06 89 ALA A O 1
ATOM 679 N N . ASN A 1 90 ? -6.050 4.336 -4.739 1.00 75.31 90 ASN A N 1
ATOM 680 C CA . ASN A 1 90 ? -6.595 4.112 -6.070 1.00 75.31 90 ASN A CA 1
ATOM 681 C C . ASN A 1 90 ? -7.665 3.010 -6.037 1.00 75.31 90 ASN A C 1
ATOM 683 O O . ASN A 1 90 ? -7.447 1.875 -6.460 1.00 75.31 90 ASN A O 1
ATOM 687 N N . ASN A 1 91 ? -8.824 3.355 -5.479 1.00 68.00 91 ASN A N 1
ATOM 688 C CA . ASN A 1 91 ? -10.008 2.509 -5.457 1.00 68.00 91 ASN A CA 1
ATOM 689 C C . ASN A 1 91 ? -11.039 3.022 -6.475 1.00 68.00 91 ASN A C 1
ATOM 691 O O . ASN A 1 91 ? -11.368 4.210 -6.440 1.00 68.00 91 ASN A O 1
ATOM 695 N N . PRO A 1 92 ? -11.607 2.164 -7.342 1.00 60.50 92 PRO A N 1
ATOM 696 C CA . PRO A 1 92 ? -12.719 2.578 -8.186 1.00 60.50 92 PRO A CA 1
ATOM 697 C C . PRO A 1 92 ? -13.907 2.955 -7.292 1.00 60.50 92 PRO A C 1
ATOM 699 O O . PRO A 1 92 ? -14.345 2.149 -6.466 1.00 60.50 92 PRO A O 1
ATOM 702 N N . SER A 1 93 ? -14.439 4.172 -7.459 1.00 56.59 93 SER A N 1
ATOM 703 C CA . SER A 1 93 ? -15.517 4.731 -6.622 1.00 56.59 93 SER A CA 1
ATOM 704 C C . SER A 1 93 ? -16.758 3.836 -6.539 1.00 56.59 93 SER A C 1
ATOM 706 O O . SER A 1 93 ? -17.492 3.888 -5.555 1.00 56.59 93 SER A O 1
ATOM 708 N N . SER A 1 94 ? -16.975 2.981 -7.539 1.00 61.03 94 SER A N 1
ATOM 709 C CA . SER A 1 94 ? -18.097 2.042 -7.581 1.00 61.03 94 SER A CA 1
ATOM 710 C C . SER A 1 94 ? -17.916 0.826 -6.661 1.00 61.03 94 SER A C 1
ATOM 712 O O . SER A 1 94 ? -18.906 0.298 -6.153 1.00 61.03 94 SER A O 1
ATOM 714 N N . LYS A 1 95 ? -16.676 0.370 -6.417 1.00 65.94 95 LYS A N 1
ATOM 715 C CA . LYS A 1 95 ? -16.394 -0.813 -5.588 1.00 65.94 95 LYS A CA 1
ATOM 716 C C . LYS A 1 95 ? -14.969 -0.793 -5.012 1.00 65.94 95 LYS A C 1
ATOM 718 O O . LYS A 1 95 ? -14.080 -1.455 -5.547 1.00 65.94 95 LYS A O 1
ATOM 723 N N . PRO A 1 96 ? -14.737 -0.062 -3.908 1.00 72.62 96 PRO A N 1
ATOM 724 C CA . PRO A 1 96 ? -13.423 -0.031 -3.281 1.00 72.62 96 PRO A CA 1
ATOM 725 C C . PRO A 1 96 ? -13.050 -1.421 -2.750 1.00 72.62 96 PRO A C 1
ATOM 727 O O . PRO A 1 96 ? -13.820 -2.022 -1.994 1.00 72.62 96 PRO A O 1
ATOM 730 N N . ILE A 1 97 ? -11.876 -1.914 -3.154 1.00 81.25 97 ILE A N 1
ATOM 731 C CA . ILE A 1 97 ? -11.287 -3.175 -2.675 1.00 81.25 97 ILE A CA 1
ATOM 732 C C . ILE A 1 97 ? -10.817 -2.986 -1.231 1.00 81.25 97 ILE A C 1
ATOM 734 O O . ILE A 1 97 ? -11.037 -3.851 -0.387 1.00 81.25 97 ILE A O 1
ATOM 738 N N . PHE A 1 98 ? -10.233 -1.822 -0.942 1.00 84.44 98 PHE A N 1
ATOM 739 C CA . PHE A 1 98 ? -9.751 -1.449 0.384 1.00 84.44 98 PHE A CA 1
ATOM 740 C C . PHE A 1 98 ? -10.612 -0.328 0.949 1.00 84.44 98 PHE A C 1
ATOM 742 O O . PHE A 1 98 ? -10.896 0.651 0.257 1.00 84.44 98 PHE A O 1
ATOM 749 N N . ARG A 1 99 ? -11.033 -0.445 2.209 1.00 82.88 99 ARG A N 1
ATOM 750 C CA . ARG A 1 99 ? -11.854 0.576 2.864 1.00 82.88 99 ARG A CA 1
ATOM 751 C C . ARG A 1 99 ? -11.124 1.132 4.065 1.00 82.88 99 ARG A C 1
ATOM 753 O O . ARG A 1 99 ? -10.954 0.440 5.052 1.00 82.88 99 ARG A O 1
ATOM 760 N N . ARG A 1 100 ? -10.797 2.419 4.017 1.00 84.44 100 ARG A N 1
ATOM 761 C CA . ARG A 1 100 ? -10.264 3.106 5.190 1.00 84.44 100 ARG A CA 1
ATOM 762 C C . ARG A 1 100 ? -11.323 3.152 6.291 1.00 84.44 100 ARG A C 1
ATOM 764 O O . ARG A 1 100 ? -12.455 3.580 6.046 1.00 84.44 100 ARG A O 1
ATOM 771 N N . GLU A 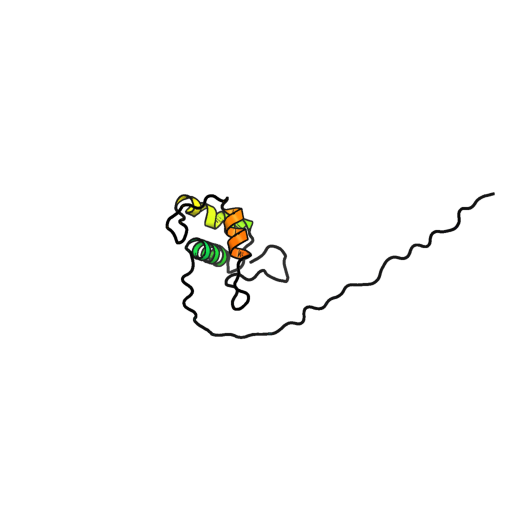1 101 ? -10.964 2.732 7.498 1.00 82.88 101 GLU A N 1
ATOM 772 C CA . GLU A 1 101 ? -11.865 2.763 8.644 1.00 82.88 101 GLU A CA 1
ATOM 773 C C . GLU A 1 101 ? -12.182 4.218 9.023 1.00 82.88 101 GLU A C 1
ATOM 775 O O . GLU A 1 101 ? -11.300 5.031 9.281 1.00 82.88 101 GLU A O 1
ATOM 780 N N . SER A 1 102 ? -13.471 4.569 9.066 1.00 75.88 102 SER A N 1
ATOM 781 C CA . SER A 1 102 ? -13.895 5.951 9.343 1.00 75.88 102 SER A CA 1
ATOM 782 C C . SER A 1 102 ? -13.698 6.367 10.803 1.00 75.88 102 SER A C 1
ATOM 784 O O . SER A 1 102 ? -13.710 7.558 11.095 1.00 75.88 102 SER A O 1
ATOM 786 N N . ARG A 1 103 ? -13.578 5.403 11.727 1.00 73.50 103 ARG A N 1
ATOM 787 C CA . ARG A 1 103 ? -13.519 5.657 13.178 1.00 73.50 103 ARG A CA 1
ATOM 788 C C . ARG A 1 103 ? -12.099 5.807 13.719 1.00 73.50 103 ARG A C 1
ATOM 790 O O . ARG A 1 103 ? -11.925 6.357 14.800 1.00 73.50 103 ARG A O 1
ATOM 797 N N . LYS A 1 104 ? -11.098 5.294 13.003 1.00 73.00 104 LYS A N 1
ATOM 798 C CA . LYS A 1 104 ? -9.686 5.341 13.392 1.00 73.00 104 LYS A CA 1
ATOM 799 C C . LYS A 1 104 ? -8.861 5.700 12.167 1.00 73.00 104 LYS A C 1
ATOM 801 O O . LYS A 1 104 ? -8.876 4.979 11.174 1.00 73.00 104 LYS A O 1
ATOM 806 N N . GLN A 1 105 ? -8.161 6.829 12.236 1.00 73.56 105 GLN A N 1
ATOM 807 C CA . GLN A 1 105 ? -7.297 7.254 11.142 1.00 73.56 105 GLN A CA 1
ATOM 808 C C . GLN A 1 105 ? -6.165 6.238 10.933 1.00 73.56 105 GLN A C 1
ATOM 810 O O . GLN A 1 105 ? -5.594 5.731 11.893 1.00 73.56 105 GLN A O 1
ATOM 815 N N . GLY A 1 106 ? -5.849 5.943 9.670 1.00 75.12 106 GLY A N 1
ATOM 816 C CA . GLY A 1 106 ? -4.703 5.103 9.306 1.00 75.12 106 GLY A CA 1
ATOM 817 C C . GLY A 1 106 ? -4.933 3.588 9.322 1.00 75.12 106 GLY A C 1
ATOM 818 O O . GLY A 1 106 ? -3.975 2.858 9.079 1.00 75.12 106 GLY A O 1
ATOM 819 N N . ILE 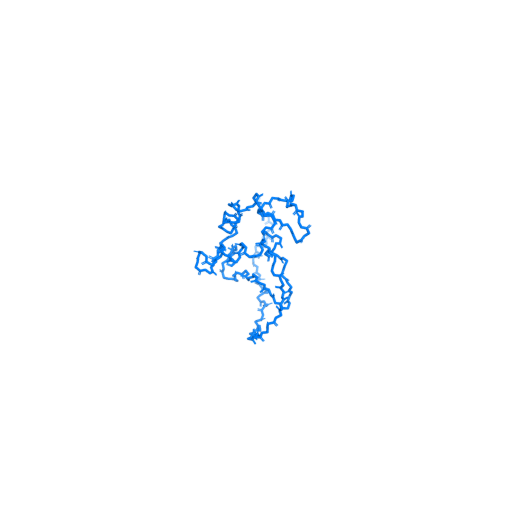A 1 107 ? -6.165 3.119 9.555 1.00 84.31 107 ILE A N 1
ATOM 820 C CA . ILE A 1 107 ? -6.533 1.694 9.499 1.00 84.31 107 ILE A CA 1
ATOM 821 C C . ILE A 1 107 ? -7.320 1.406 8.215 1.00 84.31 107 ILE A C 1
ATOM 823 O O . ILE A 1 107 ? -8.198 2.191 7.836 1.00 84.31 107 ILE A O 1
ATOM 827 N N . TRP A 1 108 ? -6.990 0.296 7.557 1.00 83.62 108 TRP A N 1
ATOM 828 C CA . TRP A 1 108 ? -7.630 -0.219 6.343 1.00 83.62 108 TRP A CA 1
ATOM 829 C C . TRP A 1 108 ? -8.236 -1.603 6.562 1.00 83.62 108 TRP A C 1
ATOM 831 O O . TRP A 1 108 ? -7.733 -2.332 7.450 1.00 83.62 108 TRP A O 1
#

Radius of gyration: 22.15 Å; Cα contacts (8 Å, |Δi|>4): 74; chains: 1; bounding box: 38×70×50 Å

Foldseek 3Di:
DDDDDDDDDDDDDDDPPDDDDDDDPDDDDDPPPDAPLLVLLCVQCVVVVNKDFLVSSLVSCVVCQVVGAGPVRHHDPDRSSVVSVCLQVPADPVDGPHDQDPVDPRMD

Nearest PDB structures (foldseek):
  5dui-assembly1_B  TM=6.630E-01  e=2.011E-01  Homo sapiens
  1e17-assembly1_A  TM=5.249E-01  e=8.252E-01  Homo sapiens
  3jbn-assembly1_U  TM=3.085E-01  e=3.385E+00  Plasmodium falciparum 3D7
  8pv8-assembly1_CS  TM=2.358E-01  e=4.104E+00  Thermochaetoides thermophila DSM 1495

Sequence (108 aa):
KLPMPDEPLHVPPEEPTNGKGTRSRGKGKENCVLTELQVLIIQSIADRGGKATIDEITDGVSQKWGSLRRRDGSKYTADCRRAVQASLANNPSSKPIFRRESRKQGIW

Mean predicted aligned error: 14.24 Å

Organism: NCBI:txid1487602

Secondary structure (DSSP, 8-state):
-----------------------------------HHHHHHHHHHHHTTS--BHHHHHHHHHHHHTT-B-TTSPBP-S-HHHHHHHHHH---TTS-SS---SSSTTB-